Protein AF-A0A2M8NG89-F1 (afdb_monomer)

Radius of gyration: 18.76 Å; Cα contacts (8 Å, |Δi|>4): 176; chains: 1; bounding box: 44×62×42 Å

pLDDT: mean 88.69, std 10.11, range [42.47, 97.44]

Structure (mmCIF, N/CA/C/O backbone):
data_AF-A0A2M8NG89-F1
#
_entry.id   AF-A0A2M8NG89-F1
#
loop_
_atom_site.group_PDB
_atom_site.id
_atom_site.type_symbol
_atom_site.label_atom_id
_atom_site.label_alt_id
_atom_site.label_comp_id
_atom_site.label_asym_id
_atom_site.label_entity_id
_atom_site.label_seq_id
_atom_site.pdbx_PDB_ins_code
_atom_site.Cartn_x
_atom_site.Cartn_y
_atom_site.Cartn_z
_atom_site.occupancy
_atom_site.B_iso_or_equiv
_atom_site.auth_seq_id
_atom_site.auth_comp_id
_atom_site.auth_asym_id
_atom_site.auth_atom_id
_atom_site.pdbx_PDB_model_num
ATOM 1 N N . ALA A 1 1 ? -30.126 2.054 -0.115 1.00 42.47 1 ALA A N 1
ATOM 2 C CA . ALA A 1 1 ? -29.202 1.267 0.720 1.00 42.47 1 ALA A CA 1
ATOM 3 C C . ALA A 1 1 ? -27.866 1.988 0.701 1.00 42.47 1 ALA A C 1
ATOM 5 O O . ALA A 1 1 ? -27.335 2.181 -0.385 1.00 42.47 1 ALA A O 1
ATOM 6 N N . ASN A 1 2 ? -27.380 2.470 1.845 1.00 49.53 2 ASN A N 1
ATOM 7 C CA . ASN A 1 2 ? -26.027 3.018 1.922 1.00 49.53 2 ASN A CA 1
ATOM 8 C C . ASN A 1 2 ? -25.076 1.827 1.804 1.00 49.53 2 ASN A C 1
ATOM 10 O O . ASN A 1 2 ? -25.030 1.002 2.711 1.00 49.53 2 ASN A O 1
ATOM 14 N N . ALA A 1 3 ? -24.425 1.672 0.653 1.00 60.62 3 ALA A N 1
ATOM 15 C CA . ALA A 1 3 ? -23.383 0.670 0.504 1.00 60.62 3 ALA A CA 1
ATOM 16 C C . ALA A 1 3 ? -22.224 1.069 1.424 1.00 60.62 3 ALA A C 1
ATOM 18 O O . ALA A 1 3 ? -21.759 2.208 1.357 1.00 60.62 3 ALA A O 1
ATOM 19 N N . GLU A 1 4 ? -21.796 0.165 2.305 1.00 66.88 4 GLU A N 1
ATOM 20 C CA . GLU A 1 4 ? -20.575 0.381 3.076 1.00 66.88 4 GLU A CA 1
ATOM 21 C C . GLU A 1 4 ? -19.396 0.616 2.112 1.00 66.88 4 GLU A C 1
ATOM 23 O O . GLU A 1 4 ? -19.334 -0.036 1.061 1.00 66.88 4 GLU A O 1
ATOM 28 N N . PRO A 1 5 ? -18.481 1.553 2.424 1.00 78.94 5 PRO A N 1
ATOM 29 C CA . PRO A 1 5 ? -17.328 1.844 1.581 1.00 78.94 5 PRO A CA 1
ATOM 30 C C . PRO A 1 5 ? -16.526 0.575 1.276 1.00 78.94 5 PRO A C 1
ATOM 32 O O . PRO A 1 5 ? -16.043 -0.108 2.179 1.00 78.94 5 PRO A O 1
ATOM 35 N N . ASN A 1 6 ? -16.362 0.254 -0.008 1.00 89.75 6 ASN A N 1
ATOM 36 C CA . ASN A 1 6 ? -15.554 -0.883 -0.428 1.00 89.75 6 ASN A CA 1
ATOM 37 C C . ASN A 1 6 ? -14.130 -0.403 -0.693 1.00 89.75 6 ASN A C 1
ATOM 39 O O . ASN A 1 6 ? -13.768 -0.093 -1.826 1.00 89.75 6 ASN A O 1
ATOM 43 N N . LEU A 1 7 ? -13.310 -0.393 0.358 1.00 92.50 7 LEU A N 1
ATOM 44 C CA . LEU A 1 7 ? -11.943 0.137 0.310 1.00 92.50 7 LEU A CA 1
ATOM 45 C C . LEU A 1 7 ? -11.045 -0.554 -0.717 1.00 92.50 7 LEU A C 1
ATOM 47 O O . LEU A 1 7 ? -10.108 0.057 -1.224 1.00 92.50 7 LEU A O 1
ATOM 51 N N . TRP A 1 8 ? -11.340 -1.807 -1.067 1.00 93.50 8 TRP A N 1
ATOM 52 C CA . TRP A 1 8 ? -10.634 -2.483 -2.150 1.00 93.50 8 TRP A CA 1
ATOM 53 C C . TRP A 1 8 ? -10.999 -1.891 -3.515 1.00 93.50 8 TRP A C 1
ATOM 55 O O . TRP A 1 8 ? -10.114 -1.563 -4.303 1.00 93.50 8 TRP A O 1
ATOM 65 N N . ALA A 1 9 ? -12.296 -1.720 -3.787 1.00 93.06 9 ALA A N 1
ATOM 66 C CA . ALA A 1 9 ? -12.766 -1.140 -5.043 1.00 93.06 9 ALA A CA 1
ATOM 67 C C . ALA A 1 9 ? -12.376 0.342 -5.163 1.00 93.06 9 ALA A C 1
ATOM 69 O O . ALA A 1 9 ? -11.939 0.779 -6.227 1.00 93.06 9 ALA A O 1
ATOM 70 N N . ASP A 1 10 ? -12.473 1.094 -4.066 1.00 92.50 10 ASP A N 1
ATOM 71 C CA . ASP A 1 10 ? -12.051 2.493 -4.000 1.00 92.50 10 ASP A CA 1
ATOM 72 C C . ASP A 1 10 ? -10.540 2.633 -4.191 1.00 92.50 10 ASP A C 1
ATOM 74 O O . ASP A 1 10 ? -10.098 3.485 -4.963 1.00 92.50 10 ASP A O 1
ATOM 78 N N . GLY A 1 11 ? -9.751 1.755 -3.564 1.00 93.25 11 GLY A N 1
ATOM 79 C CA . GLY A 1 11 ? -8.306 1.698 -3.761 1.00 93.25 11 GLY A CA 1
ATOM 80 C C . GLY A 1 11 ? -7.927 1.388 -5.210 1.00 93.25 11 GLY A C 1
ATOM 81 O O . GLY A 1 11 ? -7.098 2.069 -5.805 1.00 93.25 11 GLY A O 1
ATOM 82 N N . LEU A 1 12 ? -8.608 0.431 -5.843 1.00 92.69 12 LEU A N 1
ATOM 83 C CA . LEU A 1 12 ? -8.382 0.116 -7.255 1.00 92.69 12 LEU A CA 1
ATOM 84 C C . LEU A 1 12 ? -8.742 1.290 -8.177 1.00 92.69 12 LEU A C 1
ATOM 86 O O . LEU A 1 12 ? -8.039 1.560 -9.153 1.00 92.69 12 LEU A O 1
ATOM 90 N N . ARG A 1 13 ? -9.838 1.993 -7.875 1.00 90.94 13 ARG A N 1
ATOM 91 C CA . ARG A 1 13 ? -10.270 3.168 -8.635 1.00 90.94 13 ARG A CA 1
ATOM 92 C C . ARG A 1 13 ? -9.247 4.296 -8.532 1.00 90.94 13 ARG A C 1
ATOM 94 O O . ARG A 1 13 ? -8.898 4.886 -9.547 1.00 90.94 13 ARG A O 1
ATOM 101 N N . LEU A 1 14 ? -8.761 4.579 -7.328 1.00 91.44 14 LEU A N 1
ATOM 102 C CA . LEU A 1 14 ? -7.743 5.600 -7.086 1.00 91.44 14 LEU A CA 1
ATOM 103 C C . LEU A 1 14 ? -6.392 5.221 -7.709 1.00 91.44 14 LEU A C 1
ATOM 105 O O . LEU A 1 14 ? -5.771 6.075 -8.335 1.00 91.44 14 LEU A O 1
ATOM 109 N N . LEU A 1 15 ? -5.979 3.951 -7.633 1.00 89.00 15 LEU A N 1
ATOM 110 C CA . LEU A 1 15 ? -4.761 3.463 -8.290 1.00 89.00 15 LEU A CA 1
ATOM 111 C C . LEU A 1 15 ? -4.743 3.825 -9.780 1.00 89.00 15 LEU A C 1
ATOM 113 O O . LEU A 1 15 ? -3.752 4.344 -10.282 1.00 89.00 15 LEU A O 1
ATOM 117 N N . ARG A 1 16 ? -5.860 3.561 -10.468 1.00 84.69 16 ARG A N 1
ATOM 118 C CA . ARG A 1 16 ? -5.994 3.743 -11.920 1.00 84.69 16 ARG A CA 1
ATOM 119 C C . ARG A 1 16 ? -6.168 5.192 -12.364 1.00 84.69 16 ARG A C 1
ATOM 121 O O . ARG A 1 16 ? -5.986 5.459 -13.543 1.00 84.69 16 ARG A O 1
ATOM 128 N N . LEU A 1 17 ? -6.596 6.082 -11.469 1.00 81.62 17 LEU A N 1
ATOM 129 C CA . LEU A 1 17 ? -6.981 7.452 -11.828 1.00 81.62 17 LEU A CA 1
ATOM 130 C C . LEU A 1 17 ? -6.083 8.531 -11.222 1.00 81.62 17 LEU A C 1
ATOM 132 O O . LEU A 1 17 ? -6.138 9.666 -11.678 1.00 81.62 17 LEU A O 1
ATOM 136 N N . ALA A 1 18 ? -5.343 8.224 -10.156 1.00 78.69 18 ALA A N 1
ATOM 137 C CA . ALA A 1 18 ? -4.676 9.249 -9.354 1.00 78.69 18 ALA A CA 1
ATOM 138 C C . ALA A 1 18 ? -3.258 8.887 -8.895 1.00 78.69 18 ALA A C 1
ATOM 140 O O . ALA A 1 18 ? -2.501 9.791 -8.558 1.00 78.69 18 ALA A O 1
ATOM 141 N N . VAL A 1 19 ? -2.904 7.599 -8.823 1.00 75.00 19 VAL A N 1
ATOM 142 C CA . VAL A 1 19 ? -1.611 7.171 -8.249 1.00 75.00 19 VAL A CA 1
ATOM 143 C C . VAL A 1 19 ? -0.577 6.840 -9.323 1.00 75.00 19 VAL A C 1
ATOM 145 O O . VAL A 1 19 ? 0.608 7.080 -9.111 1.00 75.00 19 VAL A O 1
ATOM 148 N N . ILE A 1 20 ? -1.006 6.293 -10.460 1.00 76.56 20 ILE A N 1
ATOM 149 C CA . ILE A 1 20 ? -0.135 5.936 -11.585 1.00 76.56 20 ILE A CA 1
ATOM 150 C C . ILE A 1 20 ? -0.435 6.861 -12.766 1.00 76.56 20 ILE A C 1
ATOM 152 O O . ILE A 1 20 ? -1.586 7.245 -12.966 1.00 76.56 20 ILE A O 1
ATOM 156 N N . GLU A 1 21 ? 0.598 7.207 -13.536 1.00 70.69 21 GLU A N 1
ATOM 157 C CA . GLU A 1 21 ? 0.467 8.038 -14.733 1.00 70.69 21 GLU A CA 1
ATOM 158 C C . GLU A 1 21 ? -0.454 7.432 -15.798 1.00 70.69 21 GLU A C 1
ATOM 160 O O . GLU A 1 21 ? -0.541 6.212 -15.985 1.00 70.69 21 GLU A O 1
ATOM 165 N N . GLU A 1 22 ? -1.110 8.323 -16.542 1.00 71.88 22 GLU A N 1
ATOM 166 C CA . GLU A 1 22 ? -1.880 7.953 -17.722 1.00 71.88 22 GLU A CA 1
ATOM 167 C C . GLU A 1 22 ? -0.965 7.320 -18.783 1.00 71.88 22 GLU A C 1
ATOM 169 O O . GLU A 1 22 ? 0.111 7.821 -19.096 1.00 71.88 22 GLU A O 1
ATOM 174 N N . GLY A 1 23 ? -1.404 6.198 -19.358 1.00 80.38 23 GLY A N 1
ATOM 175 C CA . GLY A 1 23 ? -0.686 5.505 -20.434 1.00 80.38 23 GLY A CA 1
ATOM 176 C C . GLY A 1 23 ? 0.193 4.332 -19.993 1.00 80.38 23 GLY A C 1
ATOM 177 O O . GLY A 1 23 ? 0.588 3.540 -20.846 1.00 80.38 23 GLY A O 1
ATOM 178 N N . CYS A 1 24 ? 0.442 4.145 -18.694 1.00 88.06 24 CYS A N 1
ATOM 179 C CA . CYS A 1 24 ? 1.056 2.911 -18.199 1.00 88.06 24 CYS A CA 1
ATOM 180 C C . CYS A 1 24 ? 0.127 1.696 -18.400 1.00 88.06 24 CYS A C 1
ATOM 182 O O . CYS A 1 24 ? -1.089 1.782 -18.210 1.00 88.06 24 CYS A O 1
ATOM 184 N N . ASN A 1 25 ? 0.694 0.519 -18.683 1.00 90.81 25 ASN A N 1
ATOM 185 C CA . ASN A 1 25 ? -0.060 -0.735 -18.653 1.00 90.81 25 ASN A CA 1
ATOM 186 C C . ASN A 1 25 ? -0.141 -1.251 -17.215 1.00 90.81 25 ASN A C 1
ATOM 188 O O . ASN A 1 25 ? 0.859 -1.701 -16.654 1.00 90.81 25 ASN A O 1
ATOM 192 N N . ILE A 1 26 ? -1.334 -1.192 -16.621 1.00 91.31 26 ILE A N 1
ATOM 193 C CA . ILE A 1 26 ? -1.548 -1.549 -15.215 1.00 91.31 26 ILE A CA 1
ATOM 194 C C . ILE A 1 26 ? -2.121 -2.964 -15.095 1.00 91.31 26 ILE A C 1
ATOM 196 O O . ILE A 1 26 ? -3.195 -3.263 -15.619 1.00 91.31 26 ILE A O 1
ATOM 200 N N . GLY A 1 27 ? -1.431 -3.810 -14.332 1.00 91.94 27 GLY A N 1
ATOM 201 C CA . GLY A 1 27 ? -1.902 -5.125 -13.904 1.00 91.94 27 GLY A CA 1
ATOM 202 C C . GLY A 1 27 ? -2.118 -5.172 -12.395 1.00 91.94 27 GLY A C 1
ATOM 203 O O . GLY A 1 27 ? -1.340 -4.594 -11.637 1.00 91.94 27 GLY A O 1
ATOM 204 N N . THR A 1 28 ? -3.152 -5.886 -11.953 1.00 94.38 28 THR A N 1
ATOM 205 C CA . THR A 1 28 ? -3.420 -6.156 -10.532 1.00 94.38 28 THR A CA 1
ATOM 206 C C . THR A 1 28 ? -3.564 -7.646 -10.287 1.00 94.38 28 THR A C 1
ATOM 208 O O . THR A 1 28 ? -4.073 -8.364 -11.146 1.00 94.38 28 THR A O 1
ATOM 211 N N . ASP A 1 29 ? -3.151 -8.096 -9.109 1.00 93.94 29 ASP A N 1
ATOM 212 C CA . ASP A 1 29 ? -3.303 -9.484 -8.676 1.00 93.94 29 ASP A CA 1
ATOM 213 C C . ASP A 1 29 ? -4.679 -9.713 -8.007 1.00 93.94 29 ASP A C 1
ATOM 215 O O . ASP A 1 29 ? -5.562 -8.848 -7.982 1.00 93.94 29 ASP A O 1
ATOM 219 N N . LEU A 1 30 ? -4.880 -10.898 -7.440 1.00 94.88 30 LEU A N 1
ATOM 220 C CA . LEU A 1 30 ? -6.014 -11.236 -6.596 1.00 94.88 30 LEU A CA 1
ATOM 221 C C . LEU A 1 30 ? -6.105 -10.314 -5.372 1.00 94.88 30 LEU A C 1
ATOM 223 O O . LEU A 1 30 ? -5.120 -9.740 -4.898 1.00 94.88 30 LEU A O 1
ATOM 227 N N . ARG A 1 31 ? -7.318 -10.200 -4.829 1.00 95.81 31 ARG A N 1
ATOM 228 C CA . ARG A 1 31 ? -7.560 -9.572 -3.527 1.00 95.81 31 ARG A CA 1
ATOM 229 C C . ARG A 1 31 ? -6.867 -10.389 -2.430 1.00 95.81 31 ARG A C 1
ATOM 231 O O . ARG A 1 31 ? -7.017 -11.608 -2.387 1.00 95.81 31 ARG A O 1
ATOM 238 N N . ARG A 1 32 ? -6.125 -9.715 -1.551 1.00 94.31 32 ARG A N 1
ATOM 239 C CA . ARG A 1 32 ? -5.329 -10.309 -0.465 1.00 94.31 32 ARG A CA 1
ATOM 240 C C . ARG A 1 32 ? -5.519 -9.537 0.839 1.00 94.31 32 ARG A C 1
ATOM 242 O O . ARG A 1 32 ? -5.953 -8.382 0.830 1.00 94.31 32 ARG A O 1
ATOM 249 N N . GLU A 1 33 ? -5.179 -10.188 1.943 1.00 95.69 33 GLU A N 1
ATOM 250 C CA . GLU A 1 33 ? -5.109 -9.568 3.266 1.00 95.69 33 GLU A CA 1
ATOM 251 C C . GLU A 1 33 ? -3.701 -9.033 3.538 1.00 95.69 33 GLU A C 1
ATOM 253 O O . GLU A 1 33 ? -2.703 -9.624 3.124 1.00 95.69 33 GLU A O 1
ATOM 258 N N . TYR A 1 34 ? -3.648 -7.903 4.233 1.00 96.31 34 TYR A N 1
ATOM 259 C CA . TYR A 1 34 ? -2.440 -7.193 4.634 1.00 96.31 34 TYR A CA 1
ATOM 260 C C . TYR A 1 34 ? -2.572 -6.731 6.089 1.00 96.31 34 TYR A C 1
ATOM 262 O O . TYR A 1 34 ? -3.658 -6.759 6.669 1.00 96.31 34 TYR A O 1
ATOM 270 N N . SER A 1 35 ? -1.463 -6.266 6.658 1.00 96.88 35 SER A N 1
ATOM 271 C CA . SER A 1 35 ? -1.413 -5.626 7.974 1.00 96.88 35 SER A CA 1
ATOM 272 C C . SER A 1 35 ? -0.932 -4.186 7.833 1.00 96.88 35 SER A C 1
ATOM 274 O O . SER A 1 35 ? 0.018 -3.923 7.092 1.00 96.88 35 SER A O 1
ATOM 276 N N . ILE A 1 36 ? -1.588 -3.263 8.539 1.00 97.31 36 ILE A N 1
ATOM 277 C CA . ILE A 1 36 ? -1.168 -1.863 8.679 1.00 97.31 36 ILE A CA 1
ATOM 278 C C . ILE A 1 36 ? -1.353 -1.465 10.137 1.00 97.31 36 ILE A C 1
ATOM 280 O O . ILE A 1 36 ? -2.467 -1.529 10.656 1.00 97.31 36 ILE A O 1
ATOM 284 N N . GLY A 1 37 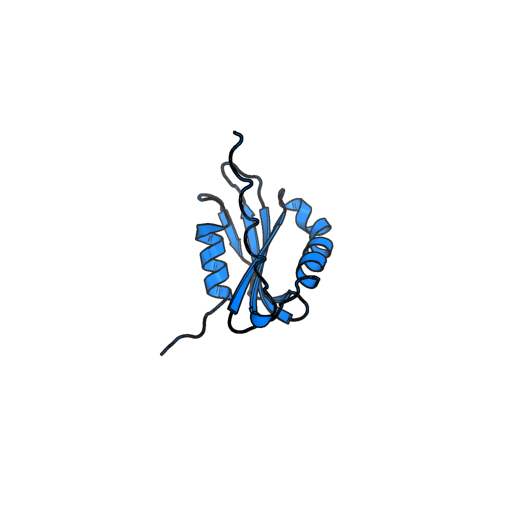? -0.273 -1.080 10.814 1.00 96.19 37 GLY A N 1
ATOM 285 C CA . GLY A 1 37 ? -0.327 -0.749 12.240 1.00 96.19 37 GLY A CA 1
ATOM 286 C C . GLY A 1 37 ? -0.850 -1.892 13.118 1.00 96.19 37 GLY A C 1
ATOM 287 O O . GLY A 1 37 ? -1.496 -1.642 14.132 1.00 96.19 37 GLY A O 1
ATOM 288 N N . GLY A 1 38 ? -0.671 -3.147 12.684 1.00 94.56 38 GLY A N 1
ATOM 289 C CA . GLY A 1 38 ? -1.234 -4.336 13.333 1.00 94.56 38 GLY A CA 1
ATOM 290 C C . GLY A 1 38 ? -2.732 -4.573 13.093 1.00 94.56 38 GLY A C 1
ATOM 291 O O . GLY A 1 38 ? -3.287 -5.523 13.643 1.00 94.56 38 GLY A O 1
ATOM 292 N N . LEU A 1 39 ? -3.399 -3.746 12.284 1.00 96.50 39 LEU A N 1
ATOM 293 C CA . LEU A 1 39 ? -4.801 -3.914 11.905 1.00 96.50 39 LEU A CA 1
ATOM 294 C C . LEU A 1 39 ? -4.927 -4.633 10.560 1.00 96.50 39 LEU A C 1
ATOM 296 O O . LEU A 1 39 ? -4.145 -4.399 9.635 1.00 96.50 39 LEU A O 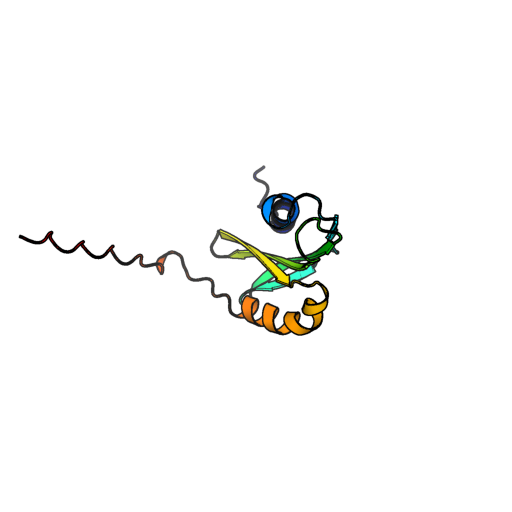1
ATOM 300 N N . ALA A 1 40 ? -5.954 -5.477 10.445 1.00 96.25 40 ALA A N 1
ATOM 301 C CA . ALA A 1 40 ? -6.272 -6.170 9.205 1.00 96.25 40 ALA A CA 1
ATOM 302 C C . ALA A 1 40 ? -6.693 -5.169 8.120 1.00 96.25 40 ALA A C 1
ATOM 304 O O . ALA A 1 40 ? -7.588 -4.344 8.315 1.00 96.25 40 ALA A O 1
ATOM 305 N N . ALA A 1 41 ? -6.058 -5.275 6.961 1.00 96.75 41 ALA A N 1
ATOM 306 C CA . ALA A 1 41 ? -6.317 -4.452 5.795 1.00 96.75 41 ALA A CA 1
ATOM 307 C C . ALA A 1 41 ? -6.571 -5.339 4.573 1.00 96.75 41 ALA A C 1
ATOM 309 O O . ALA A 1 41 ? -6.068 -6.456 4.464 1.00 96.75 41 ALA A O 1
ATOM 310 N N . THR A 1 42 ? -7.359 -4.842 3.626 1.00 96.94 42 THR A N 1
ATOM 311 C CA . THR A 1 42 ? -7.655 -5.539 2.371 1.00 96.94 42 THR A CA 1
ATOM 312 C C . THR A 1 42 ? -7.000 -4.814 1.211 1.00 96.94 42 THR A C 1
ATOM 314 O O . THR A 1 42 ? -7.153 -3.604 1.067 1.00 96.94 42 THR A O 1
ATOM 317 N N . GLY A 1 43 ? -6.353 -5.558 0.321 1.00 96.31 43 GLY A N 1
ATOM 318 C CA . GLY A 1 43 ? -5.584 -4.965 -0.758 1.00 96.31 43 GLY A CA 1
ATOM 319 C C . GLY A 1 43 ? -5.382 -5.860 -1.965 1.00 96.31 43 GLY A C 1
ATOM 320 O O . GLY A 1 43 ? -6.008 -6.912 -2.107 1.00 96.31 43 GLY A O 1
ATOM 321 N N . THR A 1 44 ? -4.478 -5.433 -2.834 1.00 97.12 44 THR A N 1
ATOM 322 C CA . THR A 1 44 ? -3.900 -6.264 -3.891 1.00 97.12 44 THR A CA 1
ATOM 323 C C . THR A 1 44 ? -2.521 -5.739 -4.278 1.00 97.12 44 THR A C 1
ATOM 325 O O . THR A 1 44 ? -2.176 -4.585 -4.005 1.00 97.12 44 THR A O 1
ATOM 328 N N . GLN A 1 45 ? -1.737 -6.595 -4.925 1.00 96.19 45 GLN A N 1
ATOM 329 C CA . GLN A 1 45 ? -0.507 -6.193 -5.589 1.00 96.19 45 GLN A CA 1
ATOM 330 C C . GLN A 1 45 ? -0.831 -5.591 -6.950 1.00 96.19 45 GLN A C 1
ATOM 332 O O . GLN A 1 45 ? -1.800 -5.978 -7.608 1.00 96.19 45 GLN A O 1
ATOM 337 N N . PHE A 1 46 ? 0.005 -4.665 -7.391 1.00 95.31 46 PHE A N 1
ATOM 338 C CA . PHE A 1 46 ? -0.097 -4.078 -8.712 1.00 95.31 46 PHE A CA 1
ATOM 339 C C . PHE A 1 46 ? 1.275 -3.908 -9.347 1.00 95.31 46 PHE A C 1
ATOM 341 O O . PHE A 1 46 ? 2.297 -3.812 -8.668 1.00 95.31 46 PHE A O 1
ATOM 348 N N . SER A 1 47 ? 1.269 -3.824 -10.669 1.00 94.94 47 SER A N 1
ATOM 349 C CA . SER A 1 47 ? 2.404 -3.394 -11.475 1.00 94.94 47 SER A CA 1
ATOM 350 C C . SER A 1 47 ? 1.920 -2.400 -12.517 1.00 94.94 47 SER A C 1
ATOM 352 O O . SER A 1 47 ? 0.804 -2.534 -13.022 1.00 94.94 47 SER A O 1
ATOM 354 N N . ALA A 1 48 ? 2.751 -1.416 -12.820 1.00 93.12 48 ALA A N 1
ATOM 355 C CA . ALA A 1 48 ? 2.565 -0.509 -13.936 1.00 93.12 48 ALA A CA 1
ATOM 356 C C . ALA A 1 48 ? 3.832 -0.572 -14.787 1.00 93.12 48 ALA A C 1
ATOM 358 O O . ALA A 1 48 ? 4.926 -0.301 -14.289 1.00 93.12 48 ALA A O 1
ATOM 359 N N . VAL A 1 49 ? 3.670 -1.015 -16.033 1.00 93.06 49 VAL A N 1
ATOM 360 C CA . VAL A 1 49 ? 4.775 -1.310 -16.952 1.00 93.06 49 VAL A CA 1
ATOM 361 C C . VAL A 1 49 ? 4.597 -0.604 -18.290 1.00 93.06 49 VAL A C 1
ATOM 363 O O . VAL A 1 49 ? 3.473 -0.264 -18.674 1.00 93.06 49 VAL A O 1
ATOM 366 N N . ASN A 1 50 ? 5.694 -0.436 -19.029 1.00 91.12 50 ASN A N 1
ATOM 367 C CA . ASN A 1 50 ? 5.744 0.320 -20.283 1.00 91.12 50 ASN A CA 1
ATOM 368 C C . ASN A 1 50 ? 5.185 1.740 -20.104 1.00 91.12 50 ASN A C 1
ATOM 370 O O . ASN A 1 50 ? 4.372 2.206 -20.904 1.00 91.12 50 ASN A O 1
ATOM 374 N N . CYS A 1 51 ? 5.571 2.393 -19.012 1.00 88.38 51 CYS A N 1
ATOM 375 C CA . CYS A 1 51 ? 5.185 3.771 -18.750 1.00 88.38 51 CYS A CA 1
ATOM 376 C C . CYS A 1 51 ? 5.923 4.730 -19.713 1.00 88.38 51 CYS A C 1
ATOM 378 O O . CYS A 1 51 ? 7.101 4.502 -19.998 1.00 88.38 51 CYS A O 1
ATOM 380 N N . PRO A 1 52 ? 5.265 5.781 -20.244 1.00 86.69 52 PRO A N 1
ATOM 381 C CA . PRO A 1 52 ? 5.886 6.677 -21.226 1.00 86.69 52 PRO A CA 1
ATOM 382 C C . PRO A 1 52 ? 7.049 7.512 -20.673 1.00 86.69 52 PRO A C 1
ATOM 384 O O . PRO A 1 52 ? 8.062 7.665 -21.354 1.00 86.69 52 PRO A O 1
ATOM 387 N N . GLU A 1 53 ? 6.899 8.054 -19.460 1.00 85.75 53 GLU A N 1
ATOM 388 C CA . GLU A 1 53 ? 7.857 9.004 -18.871 1.00 85.75 53 GLU A CA 1
ATOM 389 C C . GLU A 1 53 ? 8.532 8.465 -17.603 1.00 85.75 53 GLU A C 1
ATOM 391 O O . GLU A 1 53 ? 9.694 8.783 -17.331 1.00 85.75 53 GLU A O 1
ATOM 396 N N . LEU A 1 54 ? 7.840 7.609 -16.845 1.00 84.81 54 LEU A N 1
ATOM 397 C CA . LEU A 1 54 ? 8.344 7.051 -15.593 1.00 84.81 54 LEU A CA 1
ATOM 398 C C . LEU A 1 54 ? 8.912 5.633 -15.736 1.00 84.81 54 LEU A C 1
ATOM 400 O O . LEU A 1 54 ? 8.483 4.866 -16.596 1.00 84.81 54 LEU A O 1
ATOM 404 N N . PRO A 1 55 ? 9.844 5.234 -14.851 1.00 89.12 55 PRO A N 1
ATOM 405 C CA . PRO A 1 55 ? 10.251 3.842 -14.736 1.00 89.12 55 PRO A CA 1
ATOM 406 C C . PRO A 1 55 ? 9.083 2.946 -14.319 1.00 89.12 55 PRO A C 1
ATOM 408 O O . PRO A 1 55 ? 8.259 3.331 -13.486 1.00 89.12 55 PRO A O 1
ATOM 411 N N . ASP A 1 56 ? 9.094 1.711 -14.815 1.00 91.94 56 ASP A N 1
ATOM 412 C CA . ASP A 1 56 ? 8.168 0.670 -14.377 1.00 91.94 56 ASP A CA 1
ATOM 413 C C . ASP A 1 56 ? 8.179 0.530 -12.849 1.00 91.94 56 ASP A C 1
ATOM 415 O O . ASP A 1 56 ? 9.234 0.561 -12.201 1.00 91.94 56 ASP A O 1
ATOM 419 N N . THR A 1 57 ? 6.995 0.326 -12.275 1.00 92.81 57 THR A N 1
ATOM 420 C CA . THR A 1 57 ? 6.789 0.241 -10.828 1.00 92.81 57 THR A CA 1
ATOM 421 C C . THR A 1 57 ? 5.968 -0.985 -10.454 1.00 92.81 57 THR A C 1
ATOM 423 O O . THR A 1 57 ? 5.103 -1.444 -11.204 1.00 92.81 57 THR A O 1
ATOM 426 N N . ARG A 1 58 ? 6.223 -1.529 -9.265 1.00 95.06 58 ARG A N 1
ATOM 427 C CA . ARG A 1 58 ? 5.407 -2.586 -8.652 1.00 95.06 58 ARG A CA 1
ATOM 428 C C . ARG A 1 58 ? 5.285 -2.316 -7.174 1.00 95.06 58 ARG A C 1
ATOM 430 O O . ARG A 1 58 ? 6.183 -1.759 -6.544 1.00 95.06 58 ARG A O 1
ATOM 437 N N . GLY A 1 59 ? 4.156 -2.732 -6.634 1.00 95.56 59 GLY A N 1
ATOM 438 C CA . GLY A 1 59 ? 3.816 -2.482 -5.256 1.00 95.56 59 GLY A CA 1
ATOM 439 C C . GLY A 1 59 ? 2.543 -3.189 -4.848 1.00 95.56 59 GLY A C 1
ATOM 440 O O . GLY A 1 59 ? 2.069 -4.115 -5.507 1.00 95.56 59 GLY A O 1
ATOM 441 N N . TRP A 1 60 ? 1.981 -2.726 -3.747 1.00 96.94 60 TRP A N 1
ATOM 442 C CA . TRP A 1 60 ? 0.659 -3.106 -3.297 1.00 96.94 60 TRP A CA 1
ATOM 443 C C . TRP A 1 60 ? -0.052 -1.894 -2.724 1.00 96.94 60 TRP A C 1
ATOM 445 O O . TRP A 1 60 ? 0.561 -0.901 -2.325 1.00 96.94 60 TRP A O 1
ATOM 455 N N . PHE A 1 61 ? -1.370 -1.988 -2.682 1.00 97.00 61 PHE A N 1
ATOM 456 C CA . PHE A 1 61 ? -2.154 -1.114 -1.835 1.00 97.00 61 PHE A CA 1
ATOM 457 C C . PHE A 1 61 ? -2.956 -1.946 -0.857 1.00 97.00 61 PHE A C 1
ATOM 459 O O . PHE A 1 61 ? -3.297 -3.093 -1.148 1.00 97.00 61 PHE A O 1
ATOM 466 N N . ALA A 1 62 ? -3.280 -1.354 0.283 1.00 97.44 62 ALA A N 1
ATOM 467 C CA . ALA A 1 62 ? -4.167 -1.951 1.260 1.00 97.44 62 ALA A CA 1
ATOM 468 C C . ALA A 1 62 ? -4.997 -0.866 1.945 1.00 97.44 62 ALA A C 1
ATOM 470 O O . ALA A 1 62 ? -4.487 0.186 2.335 1.00 97.44 62 ALA A O 1
ATOM 471 N N . GLY A 1 63 ? -6.298 -1.121 2.042 1.00 96.31 63 GLY A N 1
ATOM 472 C CA . GLY A 1 63 ? -7.261 -0.253 2.691 1.00 96.31 63 GLY A CA 1
ATOM 473 C C . GLY A 1 63 ? -7.817 -0.874 3.962 1.00 96.31 63 GLY A C 1
ATOM 474 O O . GLY A 1 63 ? -8.061 -2.081 4.021 1.00 96.31 63 GLY A O 1
ATOM 475 N N . LEU A 1 64 ? -8.031 -0.035 4.969 1.00 95.94 64 LEU A N 1
ATOM 476 C CA . LEU A 1 64 ? -8.699 -0.402 6.211 1.00 95.94 64 LEU A CA 1
ATOM 477 C C . LEU A 1 64 ? -9.556 0.746 6.734 1.00 95.94 64 LEU A C 1
ATOM 479 O O . LEU A 1 64 ? -9.350 1.914 6.394 1.00 95.94 64 LEU A O 1
ATOM 483 N N . GLN A 1 65 ? -10.492 0.392 7.604 1.00 94.06 65 GLN A N 1
ATOM 484 C CA . GLN A 1 65 ? -11.254 1.355 8.374 1.00 94.06 65 GLN A CA 1
ATOM 485 C C . GLN A 1 65 ? -10.694 1.410 9.797 1.00 94.06 65 GLN A C 1
ATOM 487 O O . GLN A 1 65 ? -10.551 0.380 10.453 1.00 94.06 65 GLN A O 1
ATOM 492 N N . ALA A 1 66 ? -10.392 2.611 10.278 1.00 91.69 66 ALA A N 1
ATOM 493 C CA . ALA A 1 66 ? -9.955 2.849 11.648 1.00 91.69 66 ALA A CA 1
ATOM 494 C C . ALA A 1 66 ? -10.571 4.155 12.151 1.00 91.69 66 ALA A C 1
ATOM 496 O O . ALA A 1 66 ? -10.586 5.149 11.433 1.00 91.69 66 ALA A O 1
ATOM 497 N N . GLN A 1 67 ? -11.091 4.155 13.382 1.00 88.44 67 GLN A N 1
ATOM 498 C CA . GLN A 1 67 ? -11.703 5.339 14.011 1.00 88.44 67 GLN A CA 1
ATOM 499 C C . GLN A 1 67 ? -12.764 6.033 13.140 1.00 88.44 67 GLN A C 1
ATOM 501 O O . GLN A 1 67 ? -12.781 7.253 12.998 1.00 88.44 67 GLN A O 1
ATOM 506 N N . ASN A 1 68 ? -13.634 5.242 12.511 1.00 86.19 68 ASN A N 1
ATOM 507 C CA . ASN A 1 68 ? -14.679 5.712 11.595 1.00 86.19 68 ASN A CA 1
ATOM 508 C C . ASN A 1 68 ? -14.156 6.454 10.348 1.00 86.19 68 ASN A C 1
ATOM 510 O O . ASN A 1 68 ? -14.945 7.053 9.619 1.00 86.19 68 ASN A O 1
ATOM 514 N N . LEU A 1 69 ? -12.855 6.369 10.066 1.00 89.81 69 LEU A N 1
ATOM 515 C CA . LEU A 1 69 ? -12.221 6.891 8.865 1.00 89.81 69 LEU A CA 1
ATOM 516 C C . LEU A 1 69 ? -11.737 5.753 7.972 1.00 89.81 69 LEU A C 1
ATOM 518 O O . LEU A 1 69 ? -11.366 4.672 8.433 1.00 89.81 69 LEU A O 1
ATOM 522 N N . ASN A 1 70 ? -11.741 6.029 6.675 1.00 92.69 70 ASN A N 1
ATOM 523 C CA . ASN A 1 70 ? -11.306 5.112 5.637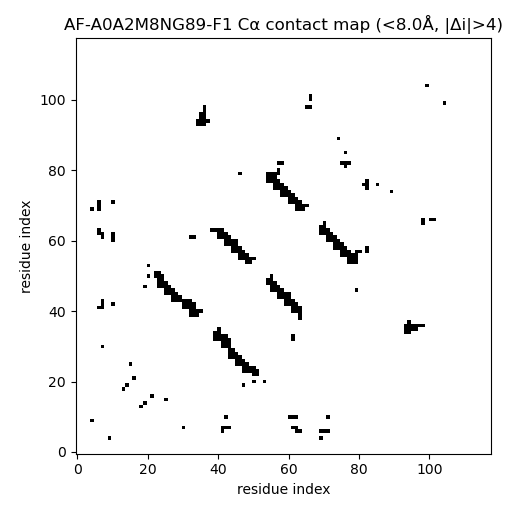 1.00 92.69 70 ASN A CA 1
ATOM 524 C C . ASN A 1 70 ? -9.906 5.504 5.182 1.00 92.69 70 ASN A C 1
ATOM 526 O O . ASN A 1 70 ? -9.696 6.634 4.740 1.00 92.69 70 ASN A O 1
ATOM 530 N N . PHE A 1 71 ? -8.970 4.565 5.244 1.00 94.56 71 PHE A N 1
ATOM 531 C CA . PHE A 1 71 ? -7.601 4.769 4.795 1.00 94.56 71 PHE A CA 1
ATOM 532 C C . PHE A 1 71 ? -7.274 3.798 3.670 1.00 94.56 71 PHE A C 1
ATOM 534 O O . PHE A 1 71 ? -7.682 2.638 3.711 1.00 94.56 71 PHE A O 1
ATOM 541 N N . VAL A 1 72 ? -6.506 4.263 2.686 1.00 95.88 72 VAL A N 1
ATOM 542 C CA . VAL A 1 72 ? -5.885 3.420 1.662 1.00 95.88 72 VAL A CA 1
ATOM 543 C C . VAL A 1 72 ? -4.427 3.826 1.545 1.00 95.88 72 VAL A C 1
ATOM 545 O O . VAL A 1 72 ? -4.120 4.990 1.298 1.00 95.88 72 VAL A O 1
ATOM 548 N N . PHE A 1 73 ? -3.536 2.862 1.731 1.00 96.56 73 PHE A N 1
ATOM 549 C CA . PHE A 1 73 ? -2.097 3.056 1.650 1.00 96.56 73 PHE A CA 1
ATOM 550 C C . PHE A 1 73 ? -1.592 2.454 0.349 1.00 96.56 73 PHE A C 1
ATOM 552 O O . PHE A 1 73 ? -1.936 1.316 0.037 1.00 96.56 73 PHE A O 1
ATOM 559 N N . TYR A 1 74 ? -0.768 3.203 -0.381 1.00 95.81 74 TYR A N 1
ATOM 560 C CA . TYR A 1 74 ? -0.082 2.745 -1.587 1.00 95.81 74 TYR A CA 1
ATOM 561 C C . TYR A 1 74 ? 1.401 2.677 -1.300 1.00 95.81 74 TYR A C 1
ATOM 563 O O . TYR A 1 74 ? 1.984 3.648 -0.819 1.00 95.81 74 TYR A O 1
ATOM 571 N N . VAL A 1 75 ? 2.007 1.538 -1.604 1.00 95.56 75 VAL A N 1
ATOM 572 C CA . VAL A 1 75 ? 3.427 1.322 -1.376 1.00 95.56 75 VAL A CA 1
ATOM 573 C C . VAL A 1 75 ? 4.008 0.627 -2.587 1.00 95.56 75 VAL A C 1
ATOM 575 O O . VAL A 1 75 ? 3.497 -0.401 -3.022 1.00 95.56 75 VAL A O 1
ATOM 578 N N . PHE A 1 76 ? 5.052 1.207 -3.161 1.00 94.62 76 PHE A N 1
ATOM 579 C CA . PHE A 1 76 ? 5.651 0.730 -4.398 1.00 94.62 76 PHE A CA 1
ATOM 580 C C . PHE A 1 76 ? 7.102 1.180 -4.504 1.00 94.62 76 PHE A C 1
ATOM 582 O O . PHE A 1 76 ? 7.551 2.058 -3.767 1.00 94.62 76 PHE A O 1
ATOM 589 N N . THR A 1 77 ? 7.827 0.583 -5.443 1.00 94.44 77 THR A N 1
ATOM 590 C CA . THR A 1 77 ? 9.207 0.954 -5.753 1.00 94.44 77 THR A CA 1
ATOM 591 C C . THR A 1 77 ? 9.402 1.188 -7.236 1.00 94.44 77 THR A C 1
ATOM 593 O O . THR A 1 77 ? 8.868 0.446 -8.063 1.00 94.44 77 THR A O 1
ATOM 596 N N . THR A 1 78 ? 10.276 2.139 -7.548 1.00 90.62 78 THR A N 1
ATOM 597 C CA . THR A 1 78 ? 10.855 2.349 -8.874 1.00 90.62 78 THR A CA 1
ATOM 598 C C . THR A 1 78 ? 12.384 2.210 -8.781 1.00 90.62 78 THR A C 1
ATOM 600 O O . THR A 1 78 ? 12.988 2.787 -7.875 1.00 90.62 78 THR A O 1
ATOM 603 N N . PRO A 1 79 ? 13.043 1.454 -9.679 1.00 89.31 79 PRO A N 1
ATOM 604 C CA . PRO A 1 79 ? 12.461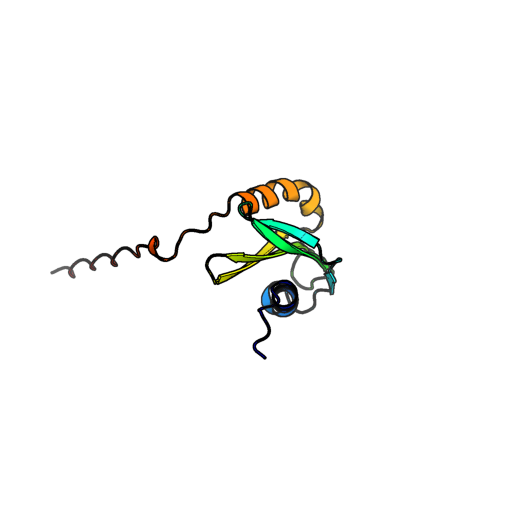 0.595 -10.711 1.00 89.31 79 PRO A CA 1
ATOM 605 C C . PRO A 1 79 ? 11.776 -0.651 -10.121 1.00 89.31 79 PRO A C 1
ATOM 607 O O . PRO A 1 79 ? 12.013 -1.034 -8.975 1.00 89.31 79 PRO A O 1
ATOM 610 N N . ILE A 1 80 ? 10.953 -1.313 -10.934 1.00 91.06 80 ILE A N 1
ATOM 611 C CA . ILE A 1 80 ? 10.111 -2.456 -10.551 1.00 91.06 80 ILE A CA 1
ATOM 612 C C . ILE A 1 80 ? 10.855 -3.600 -9.840 1.00 91.06 80 ILE A C 1
ATOM 614 O O . ILE A 1 80 ? 10.293 -4.269 -8.972 1.00 91.06 80 ILE A O 1
ATOM 618 N N . THR A 1 81 ? 12.129 -3.808 -10.178 1.00 91.62 81 THR A N 1
ATOM 619 C CA . THR A 1 81 ? 12.982 -4.869 -9.625 1.00 91.62 81 THR A CA 1
ATOM 620 C C . THR A 1 81 ? 13.412 -4.620 -8.181 1.00 91.62 81 THR A C 1
ATOM 622 O O . THR A 1 81 ? 13.813 -5.560 -7.503 1.00 91.62 81 THR A O 1
ATOM 625 N N . ALA A 1 82 ? 13.315 -3.384 -7.686 1.00 94.75 82 ALA A N 1
ATOM 626 C CA . ALA A 1 82 ? 13.708 -3.042 -6.321 1.00 94.75 82 ALA A CA 1
ATOM 627 C C . ALA A 1 82 ? 12.725 -3.572 -5.260 1.00 94.75 82 ALA A C 1
ATOM 629 O O . ALA A 1 82 ? 13.062 -3.607 -4.074 1.00 94.75 82 ALA A O 1
ATOM 630 N N . LEU A 1 83 ? 11.519 -4.000 -5.657 1.00 94.19 83 LEU A N 1
ATOM 631 C CA . LEU A 1 83 ? 10.480 -4.370 -4.697 1.00 94.19 83 LEU A CA 1
ATOM 632 C C . LEU A 1 83 ? 10.854 -5.602 -3.871 1.00 94.19 83 LEU A C 1
ATOM 634 O O . LEU A 1 83 ? 10.528 -5.638 -2.692 1.00 94.19 83 LEU A O 1
ATOM 638 N N . ASP A 1 84 ? 11.516 -6.601 -4.460 1.00 92.50 84 ASP A N 1
ATOM 639 C CA . ASP A 1 84 ? 11.826 -7.856 -3.757 1.00 92.50 84 ASP A CA 1
ATOM 640 C C . ASP A 1 84 ? 12.740 -7.621 -2.543 1.00 92.50 84 ASP A C 1
ATOM 642 O O . ASP A 1 84 ? 12.540 -8.212 -1.483 1.00 92.50 84 ASP A O 1
ATOM 646 N N . GLU A 1 85 ? 13.697 -6.700 -2.670 1.00 95.19 85 GLU A N 1
ATOM 647 C CA . GLU A 1 85 ? 14.584 -6.296 -1.577 1.00 95.19 85 GLU A CA 1
ATOM 648 C C . GLU A 1 85 ? 13.898 -5.318 -0.611 1.00 95.19 85 GLU A C 1
ATOM 650 O O . GLU A 1 85 ? 14.050 -5.418 0.609 1.00 95.19 85 GLU A O 1
ATOM 655 N N . ALA A 1 86 ? 13.118 -4.369 -1.137 1.00 95.12 86 ALA A N 1
ATOM 656 C CA . ALA A 1 86 ? 12.515 -3.308 -0.338 1.00 95.12 86 ALA A CA 1
ATOM 657 C C . ALA A 1 86 ? 11.263 -3.753 0.434 1.00 95.12 86 ALA A C 1
ATOM 659 O O . ALA A 1 86 ? 10.956 -3.161 1.472 1.00 95.12 86 ALA A O 1
ATOM 660 N N . ALA A 1 87 ? 10.541 -4.778 -0.032 1.00 94.56 87 ALA A N 1
ATOM 661 C CA . ALA A 1 87 ? 9.241 -5.185 0.505 1.00 94.56 87 ALA A CA 1
ATOM 662 C C . ALA A 1 87 ? 9.230 -5.396 2.031 1.00 94.56 87 ALA A C 1
ATOM 664 O O . ALA A 1 87 ? 8.331 -4.855 2.677 1.00 94.56 87 ALA A O 1
ATOM 665 N N . PRO A 1 88 ? 10.218 -6.066 2.662 1.00 95.81 88 PRO A N 1
ATOM 666 C CA . PRO A 1 88 ? 10.244 -6.204 4.119 1.00 95.81 88 PRO A CA 1
ATOM 667 C C . PRO A 1 88 ? 10.388 -4.862 4.847 1.00 95.81 88 PRO A C 1
ATOM 669 O O . PRO A 1 88 ? 9.800 -4.644 5.903 1.00 95.81 88 PRO A O 1
ATOM 672 N N . THR A 1 89 ? 11.173 -3.934 4.298 1.00 96.69 89 THR A N 1
ATOM 673 C CA . THR A 1 89 ? 11.355 -2.595 4.880 1.00 96.69 89 THR A CA 1
ATOM 674 C C . THR A 1 89 ? 10.107 -1.743 4.708 1.00 96.69 89 THR A C 1
ATOM 676 O O . THR A 1 89 ? 9.679 -1.084 5.650 1.00 96.69 89 THR A O 1
ATOM 679 N N . LEU A 1 90 ? 9.488 -1.811 3.537 1.00 96.31 90 LEU A N 1
ATOM 680 C CA . LEU A 1 90 ? 8.228 -1.149 3.237 1.00 96.31 90 LEU A CA 1
ATOM 681 C C . LEU A 1 90 ? 7.087 -1.664 4.127 1.00 96.31 90 LEU A C 1
ATOM 683 O O . LEU A 1 90 ? 6.317 -0.865 4.656 1.00 96.31 90 LEU A O 1
ATOM 687 N N . GLN A 1 91 ? 7.028 -2.973 4.384 1.00 96.31 91 GLN A N 1
ATOM 688 C CA . GLN A 1 91 ? 6.074 -3.539 5.337 1.00 96.31 91 GLN A CA 1
ATOM 689 C C . GLN A 1 91 ? 6.339 -3.041 6.764 1.00 96.31 91 GLN A C 1
ATOM 691 O O . GLN A 1 91 ? 5.396 -2.635 7.431 1.00 96.31 91 GLN A O 1
ATOM 696 N N . ARG A 1 92 ? 7.601 -2.947 7.211 1.00 96.31 92 ARG A N 1
ATOM 697 C CA . ARG A 1 92 ? 7.923 -2.363 8.530 1.00 96.31 92 ARG A CA 1
ATOM 698 C C . ARG A 1 92 ? 7.438 -0.918 8.681 1.00 96.31 92 ARG A C 1
ATOM 700 O O . ARG A 1 92 ? 7.042 -0.527 9.775 1.00 96.31 92 ARG A O 1
ATOM 707 N N . ILE A 1 93 ? 7.454 -0.129 7.603 1.00 96.62 93 ILE A N 1
ATOM 708 C CA . ILE A 1 93 ? 6.879 1.225 7.611 1.00 96.62 93 ILE A CA 1
ATOM 709 C C . ILE A 1 93 ? 5.365 1.144 7.838 1.00 96.62 93 ILE A C 1
ATOM 711 O O . ILE A 1 93 ? 4.852 1.832 8.719 1.00 96.62 93 ILE A O 1
ATOM 715 N N . LEU A 1 94 ? 4.657 0.274 7.111 1.00 97.06 94 LEU A N 1
ATOM 716 C CA . LEU A 1 94 ? 3.216 0.069 7.305 1.00 97.06 94 LEU A CA 1
ATOM 717 C C . LEU A 1 94 ? 2.879 -0.453 8.706 1.00 97.06 94 LEU A C 1
ATOM 719 O O . LEU A 1 94 ? 1.900 -0.013 9.303 1.00 97.06 94 LEU A O 1
ATOM 723 N N . ASP A 1 95 ? 3.699 -1.340 9.261 1.00 96.81 95 ASP A N 1
ATOM 724 C CA . ASP A 1 95 ? 3.519 -1.876 10.613 1.00 96.81 95 ASP A CA 1
ATOM 725 C C . ASP A 1 95 ? 3.727 -0.808 11.698 1.00 96.81 95 ASP A C 1
ATOM 727 O O . ASP A 1 95 ? 3.178 -0.928 12.790 1.00 96.81 95 ASP A O 1
ATOM 731 N N . SER A 1 96 ? 4.480 0.256 11.400 1.00 96.62 96 SER A N 1
ATOM 732 C CA . SER A 1 96 ? 4.714 1.374 12.324 1.00 96.62 96 SER A CA 1
ATOM 733 C C . SER A 1 96 ? 3.581 2.406 12.368 1.00 96.62 96 SER A C 1
ATOM 735 O O . SER A 1 96 ? 3.607 3.310 13.205 1.00 96.62 96 SER A O 1
ATOM 737 N N . VAL A 1 97 ? 2.589 2.296 11.477 1.00 96.25 97 VAL A N 1
ATOM 738 C CA . VAL A 1 97 ? 1.458 3.227 11.421 1.00 96.25 97 VAL A CA 1
ATOM 739 C C . VAL A 1 97 ? 0.668 3.159 12.727 1.00 96.25 97 VAL A C 1
ATOM 741 O O . VAL A 1 97 ? 0.163 2.109 13.110 1.00 96.25 97 VAL A O 1
ATOM 744 N N . ALA A 1 98 ? 0.522 4.301 13.394 1.00 93.31 98 ALA A N 1
ATOM 745 C CA . ALA A 1 98 ? -0.282 4.431 14.601 1.00 93.31 98 ALA A CA 1
ATOM 746 C C . ALA A 1 98 ? -1.533 5.267 14.318 1.00 93.31 98 ALA A C 1
ATOM 748 O O . ALA A 1 98 ? -1.446 6.422 13.903 1.00 93.31 98 ALA A O 1
ATOM 749 N N . PHE A 1 99 ? -2.707 4.697 14.586 1.00 91.12 99 PHE A N 1
ATOM 750 C CA . PHE A 1 99 ? -3.976 5.410 14.483 1.00 91.12 99 PHE A CA 1
ATOM 751 C C . PHE A 1 99 ? -4.258 6.123 15.809 1.00 91.12 99 PHE A C 1
ATOM 753 O O . PHE A 1 99 ? -4.675 5.494 16.780 1.00 91.12 99 PHE A O 1
ATOM 760 N N . GLN A 1 100 ? -4.038 7.438 15.851 1.00 87.25 100 GLN A N 1
ATOM 761 C CA . GLN A 1 100 ? -4.287 8.270 17.035 1.00 87.25 100 GLN A CA 1
ATOM 762 C C . GLN A 1 100 ? -5.744 8.738 17.101 1.00 87.25 100 GLN A C 1
ATOM 764 O O . GLN A 1 100 ? -6.251 9.143 16.056 1.00 87.25 100 GLN A O 1
ATOM 769 N N . PRO A 1 101 ? -6.417 8.694 18.268 1.00 81.44 101 PRO A N 1
ATOM 770 C CA . PRO A 1 101 ? -7.781 9.201 18.419 1.00 81.44 101 PRO A CA 1
ATOM 771 C C . PRO A 1 101 ? -7.888 10.658 17.962 1.00 81.44 101 PRO A C 1
ATOM 773 O O . PRO A 1 101 ? -7.019 11.463 18.299 1.00 81.44 101 PRO A O 1
ATOM 776 N N . LEU A 1 102 ? -8.958 11.025 17.254 1.00 73.00 102 LEU A N 1
ATOM 777 C CA . LEU A 1 102 ? -9.162 12.403 16.773 1.00 73.00 102 LEU A CA 1
ATOM 778 C C . LEU A 1 102 ? -9.084 13.451 17.897 1.00 73.00 102 LEU A C 1
ATOM 780 O O . LEU A 1 102 ? -8.568 14.546 17.686 1.00 73.00 102 LEU A O 1
ATOM 784 N N . ASP A 1 103 ? -9.485 13.077 19.110 1.00 75.69 103 ASP A N 1
ATOM 785 C CA . ASP A 1 103 ? -9.462 13.931 20.303 1.00 75.69 103 ASP A CA 1
ATOM 786 C C . ASP A 1 103 ? -8.037 14.300 20.771 1.00 75.69 103 ASP A C 1
ATOM 788 O O . ASP A 1 103 ? -7.857 15.177 21.615 1.00 75.69 103 ASP A O 1
ATOM 792 N N . THR A 1 104 ? -7.009 13.626 20.241 1.00 68.25 104 THR A N 1
ATOM 793 C CA . THR A 1 104 ? -5.596 13.843 20.597 1.00 68.25 104 THR A CA 1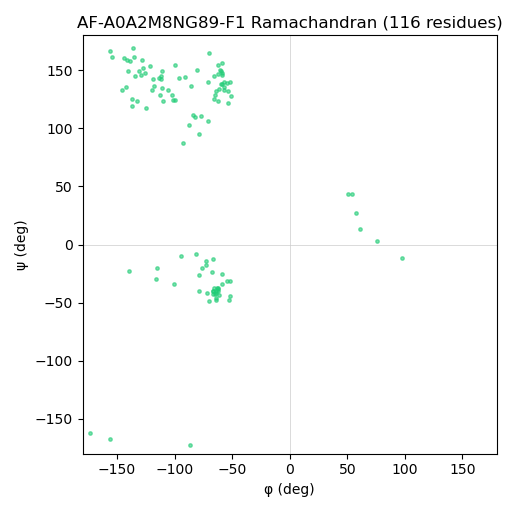
ATOM 794 C C . THR A 1 104 ? -4.863 14.811 19.667 1.00 68.25 104 THR A C 1
ATOM 796 O O . THR A 1 104 ? -3.754 15.236 19.995 1.00 68.25 104 THR A O 1
ATOM 799 N N . ILE A 1 105 ? -5.464 15.215 18.539 1.00 66.75 105 ILE A N 1
ATOM 800 C CA . ILE A 1 105 ? -4.840 16.172 17.616 1.00 66.75 105 ILE A CA 1
ATOM 801 C C . ILE A 1 105 ? -5.003 17.593 18.170 1.00 66.75 105 ILE A C 1
ATOM 803 O O . ILE A 1 105 ? -6.008 18.265 17.948 1.00 66.75 105 ILE A O 1
ATOM 807 N N . GLN A 1 106 ? -3.986 18.076 18.885 1.00 65.94 106 GLN A N 1
ATOM 808 C CA . GLN A 1 106 ? -3.860 19.491 19.227 1.00 65.94 106 GLN A CA 1
ATOM 809 C C . GLN A 1 106 ? -3.194 20.229 18.066 1.00 65.94 106 GLN A C 1
ATOM 811 O O . GLN A 1 106 ? -2.008 20.040 17.803 1.00 65.94 106 GLN A O 1
ATOM 816 N N . ILE A 1 107 ? -3.945 21.088 17.377 1.00 70.50 107 ILE A N 1
ATOM 817 C CA . ILE A 1 107 ? -3.355 22.062 16.456 1.00 70.50 107 ILE A CA 1
ATOM 818 C C . ILE A 1 107 ? -2.780 23.179 17.337 1.00 70.50 107 ILE A C 1
ATOM 820 O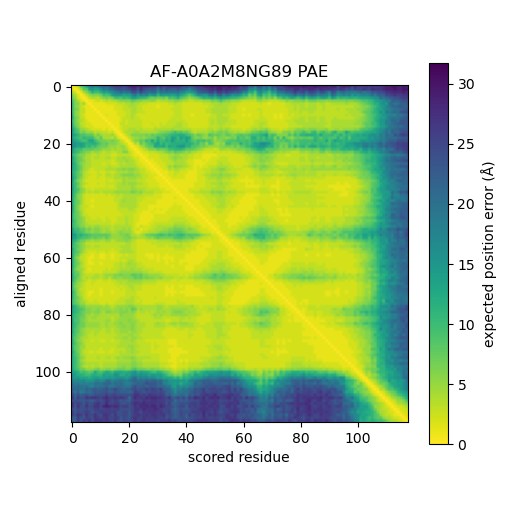 O . ILE A 1 107 ? -3.566 23.886 17.976 1.00 70.50 107 ILE A O 1
ATOM 824 N N . PRO A 1 108 ? -1.446 23.33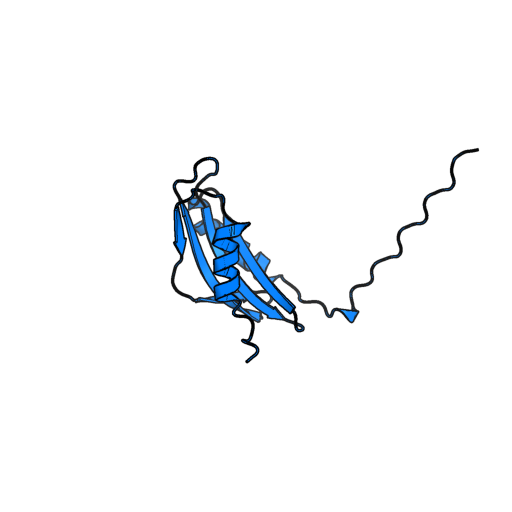8 17.446 1.00 70.81 108 PRO A N 1
ATOM 825 C CA . PRO A 1 108 ? -0.896 24.449 18.203 1.00 70.81 108 PRO A CA 1
ATOM 826 C C . PRO A 1 108 ? -1.399 25.756 17.576 1.00 70.81 108 PRO A C 1
ATOM 828 O O . PRO A 1 108 ? -1.450 25.857 16.346 1.00 70.81 108 PRO A O 1
ATOM 831 N N . PRO A 1 109 ? -1.794 26.756 18.383 1.00 77.19 109 PRO A N 1
ATOM 832 C CA . PRO A 1 109 ? -2.185 28.044 17.836 1.00 77.19 109 PRO A CA 1
ATOM 833 C C . PRO A 1 109 ? -1.027 28.603 17.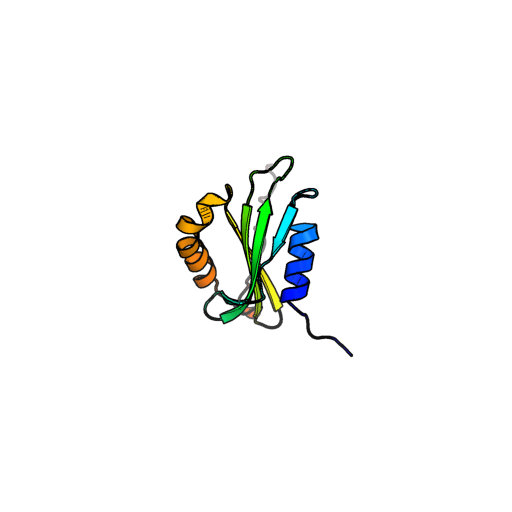004 1.00 77.19 109 PRO A C 1
ATOM 835 O O . PRO A 1 109 ? 0.132 28.538 17.423 1.00 77.19 109 PRO A O 1
ATOM 838 N N . THR A 1 110 ? -1.339 29.138 15.822 1.00 80.50 110 THR A N 1
ATOM 839 C CA . THR A 1 110 ? -0.357 29.813 14.971 1.00 80.50 110 THR A CA 1
ATOM 840 C C . THR A 1 110 ? 0.395 30.854 15.808 1.00 80.50 110 THR A C 1
ATOM 842 O O . THR A 1 110 ? -0.263 31.677 16.454 1.00 80.50 110 THR A O 1
ATOM 845 N N . PRO A 1 111 ? 1.742 30.849 15.825 1.00 82.19 111 PRO A N 1
ATOM 846 C CA . PRO A 1 111 ? 2.505 31.883 16.509 1.00 82.19 111 PRO A CA 1
ATOM 847 C C . PRO A 1 111 ? 2.063 33.261 16.017 1.00 82.19 111 PRO A C 1
ATOM 849 O O . PRO A 1 111 ? 1.939 33.479 14.809 1.00 82.19 111 PRO A O 1
ATOM 852 N N . ALA A 1 112 ? 1.808 34.189 16.941 1.00 82.12 112 ALA A N 1
ATOM 853 C CA . ALA A 1 112 ? 1.521 35.567 16.569 1.00 82.12 112 ALA A CA 1
ATOM 854 C C . ALA A 1 112 ? 2.694 36.116 15.743 1.00 82.12 112 ALA A C 1
ATOM 856 O O . ALA A 1 112 ? 3.857 35.936 16.115 1.00 82.12 112 ALA A O 1
ATOM 857 N N . LEU A 1 113 ? 2.390 36.772 14.621 1.00 82.75 113 LEU A N 1
ATOM 858 C CA . LEU A 1 113 ? 3.412 37.456 13.836 1.00 82.75 113 LEU A CA 1
ATOM 859 C C . LEU A 1 113 ? 4.097 38.512 14.720 1.00 82.75 113 LEU A C 1
ATOM 861 O O . LEU A 1 113 ? 3.405 39.203 15.477 1.00 82.75 113 LEU A O 1
ATOM 865 N N . PRO A 1 114 ? 5.432 38.654 14.644 1.00 85.31 114 PRO A N 1
ATOM 866 C CA . PRO A 1 114 ? 6.114 39.737 15.332 1.00 85.31 114 PRO A CA 1
ATOM 867 C C . PRO A 1 114 ? 5.568 41.088 14.838 1.00 85.31 114 PRO A C 1
ATOM 869 O O . PRO A 1 114 ? 5.203 41.207 13.662 1.00 85.31 114 PRO A O 1
ATOM 872 N N . PRO A 1 115 ? 5.490 42.107 15.711 1.00 87.00 115 PRO A N 1
ATOM 873 C CA . PRO A 1 115 ? 5.079 43.439 15.290 1.00 87.00 115 PRO A CA 1
ATOM 874 C C . PRO A 1 115 ? 6.037 43.972 14.208 1.00 87.00 115 PRO A C 1
ATOM 876 O O . PRO A 1 115 ? 7.228 43.642 14.233 1.00 87.00 115 PRO A O 1
ATOM 879 N N . PRO A 1 116 ? 5.543 44.782 13.252 1.00 84.75 116 PRO A N 1
ATOM 880 C CA . PRO A 1 116 ? 6.400 45.402 12.248 1.00 84.75 116 PRO A CA 1
ATOM 881 C C . PRO A 1 116 ? 7.458 46.306 12.914 1.00 84.75 116 PRO A C 1
ATOM 883 O O . PRO A 1 116 ? 7.199 46.852 13.991 1.00 84.75 116 PRO A O 1
ATOM 886 N N . PRO A 1 117 ? 8.650 46.457 12.303 1.00 84.25 117 PRO A N 1
ATOM 887 C CA . PRO A 1 117 ? 9.683 47.361 12.805 1.00 84.25 117 PRO A CA 1
ATOM 888 C C . PRO A 1 117 ? 9.199 48.827 12.806 1.00 84.25 117 PRO A C 1
ATO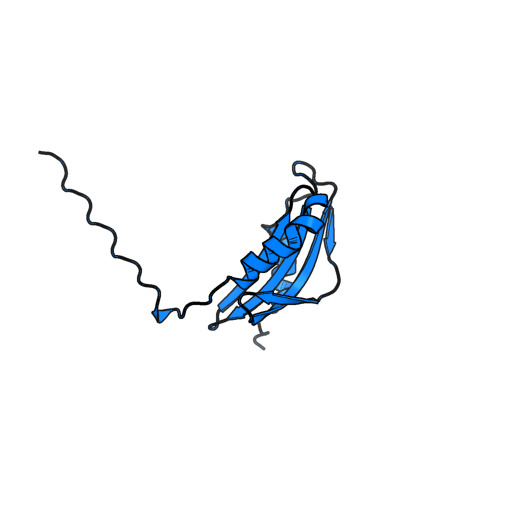M 890 O O . PRO A 1 117 ? 8.294 49.155 12.033 1.00 84.25 117 PRO A O 1
ATOM 893 N N . PRO A 1 118 ? 9.772 49.682 13.680 1.00 84.62 118 PRO A N 1
ATOM 894 C CA . PRO A 1 118 ? 9.397 51.091 13.811 1.00 84.62 118 PRO A CA 1
ATOM 895 C C . PRO A 1 118 ? 9.714 51.929 12.567 1.00 84.62 118 PRO A C 1
ATOM 897 O O . PRO A 1 118 ? 10.665 51.576 11.831 1.00 84.62 118 PRO A O 1
#

Mean predicted aligned error: 7.82 Å

Sequence (118 aa):
ANAEPNLWADGLRLLRLAVIEEGCNIGTDLRREYSIGGLAATGTQFSAVNCPELPDTRGWFAGLQAQNLNFVFYVFTTPITALDEAAPTLQRILDSVAFQPLDTIQIPPTPALPPPPP

Secondary structure (DSSP, 8-state):
--PPP-HHHHHHHHIIIIIS-TT-EEEE---EEEEETTEEEEEEEEEEES-SSSPPEEEEEEEEEETTEEEEEEEEESSGGGHHHHHHHHHHHHHT-----GGG---PPPPPPPPPP-

Nearest PDB structures (foldseek):
  7wg5-assembly1_f  TM=6.830E-01  e=2.181E-01  Arabidopsis thaliana
  7f9o-assembly1_a  TM=6.779E-01  e=2.316E-01  Hordeum vulgare subsp. spontaneum
  6xrr-assembly4_H  TM=5.635E-01  e=6.796E-01  Salmonella enterica subsp. enterica serovar Typhimurium str. LT2
  6xrr-assembly3_D  TM=5.639E-01  e=6.402E-01  Salmonella enterica subsp. enterica serovar Typhimurium str. LT2
  4pws-assembly1_A  TM=4.850E-01  e=2.856E+00  Mycobacterium tuberculosis

Solvent-accessible surface area (backbone atoms only — not comparable to full-atom values): 7134 Å² total; per-residue (Å²): 131,87,76,75,86,52,46,52,62,52,44,54,51,42,43,72,71,72,72,48,70,89,74,37,50,74,48,70,60,66,83,43,82,46,64,44,41,81,39,79,19,36,22,33,42,37,37,34,37,78,34,87,87,52,72,33,30,25,36,38,37,38,13,38,78,56,95,96,38,81,45,71,48,80,48,71,30,75,48,42,78,50,30,80,77,42,46,68,58,55,46,52,55,37,47,64,46,75,90,73,62,78,92,69,70,74,79,74,79,78,78,77,76,77,78,80,82,133

Foldseek 3Di:
DPPDDPLAVVLVVCVQPPVDDPPWDKDWDDWDWAAALNDIWIKIKMWTPPDPPFATKIWMKTWDDDQNDIDIDTDMDPNHVCCVVCVVVSSVVRNPDDDDHPVPDDDPPDPDDDDDDD